Protein AF-A0A4P9W605-F1 (afdb_monomer_lite)

Foldseek 3Di:
DADPPVRDDDPDPVVVVVVCCVPVVLQDDPVDGGHPGSVVVVVCCCACFPADPVVRDTDRGNVVNVVVCVQQWQADPLVRDIDRDSVCNCVCVVQFDPQADPVPRRTDRDVVVSVVCVVVPD

InterPro domains:
  IPR013087 Zinc finger C2H2-type [PS00028] (3-24)
  IPR013087 Zinc finger C2H2-type [PS00028] (52-73)
  IPR013087 Zinc finger C2H2-type [PS00028] (101-122)
  IPR013087 Zinc finger C2H2-type [PS50157] (1-24)
  IPR013087 Zinc finger C2H2-type [SM00355] (1-24)
  IPR013087 Zinc finger C2H2-type [SM00355] (27-49)
  IPR013087 Zinc finger C2H2-type [SM00355] (50-73)
  IPR013087 Zinc finger C2H2-type [SM00355] (99-122)

Radius of gyration: 22.81 Å; chains: 1; bounding box: 44×22×69 Å

Organism: NCBI:txid388810

Structure (mmCIF, N/CA/C/O backbone):
data_AF-A0A4P9W605-F1
#
_entry.id   AF-A0A4P9W605-F1
#
loop_
_atom_site.group_PDB
_atom_site.id
_atom_site.type_symbol
_atom_site.label_atom_id
_atom_site.label_alt_id
_atom_site.label_comp_id
_atom_site.label_asym_id
_atom_site.label_entity_id
_atom_site.label_seq_id
_atom_site.pdbx_PDB_ins_code
_atom_site.Cartn_x
_atom_site.Cartn_y
_atom_site.Cartn_z
_atom_site.occupancy
_atom_site.B_iso_or_equiv
_atom_site.auth_seq_id
_atom_site.auth_comp_id
_atom_site.auth_asym_id
_atom_site.auth_atom_id
_atom_site.pdbx_PDB_model_num
ATOM 1 N N . TYR A 1 1 ? 13.681 -4.841 -29.768 1.00 87.00 1 TYR A N 1
ATOM 2 C CA . TYR A 1 1 ? 13.587 -4.125 -28.477 1.00 87.00 1 TYR A CA 1
ATOM 3 C C . TYR A 1 1 ? 14.774 -4.507 -27.621 1.00 87.00 1 TYR A C 1
ATOM 5 O O . TYR A 1 1 ? 15.234 -5.634 -27.746 1.00 87.00 1 TYR A O 1
ATOM 13 N N . TYR A 1 2 ? 15.334 -3.585 -26.842 1.00 86.75 2 TYR A N 1
ATOM 14 C CA . TYR A 1 2 ? 16.630 -3.784 -26.189 1.00 86.75 2 TYR A CA 1
ATOM 15 C C . TYR A 1 2 ? 16.558 -3.384 -24.718 1.00 86.75 2 TYR A C 1
ATOM 17 O O . TYR A 1 2 ? 16.049 -2.312 -24.407 1.00 86.75 2 TYR A O 1
ATOM 25 N N . CYS A 1 3 ? 17.056 -4.248 -23.837 1.00 86.69 3 CYS A N 1
ATOM 26 C CA . CYS A 1 3 ? 17.268 -3.935 -22.433 1.00 86.69 3 CYS A CA 1
ATOM 27 C C . CYS A 1 3 ? 18.710 -3.452 -22.262 1.00 86.69 3 CYS A C 1
ATOM 29 O O . CYS A 1 3 ? 19.656 -4.220 -22.453 1.00 86.69 3 CYS A O 1
ATOM 31 N N . HIS A 1 4 ? 18.873 -2.175 -21.916 1.00 82.69 4 HIS A N 1
ATOM 32 C CA . HIS A 1 4 ? 20.184 -1.548 -21.727 1.00 82.69 4 HIS A CA 1
ATOM 33 C C . HIS A 1 4 ? 20.904 -2.011 -20.454 1.00 82.69 4 HIS A C 1
ATOM 35 O O . HIS A 1 4 ? 22.103 -1.795 -20.321 1.00 82.69 4 HIS A O 1
ATOM 41 N N . GLU A 1 5 ? 20.191 -2.684 -19.553 1.00 79.19 5 GLU A N 1
ATOM 42 C CA . GLU A 1 5 ? 20.704 -3.111 -18.252 1.00 79.19 5 GLU A CA 1
ATOM 43 C C . GLU A 1 5 ? 21.477 -4.423 -18.322 1.00 79.19 5 GLU A C 1
ATOM 45 O O . GLU A 1 5 ? 22.566 -4.561 -17.771 1.00 79.19 5 GLU A O 1
ATOM 50 N N . CYS A 1 6 ? 20.936 -5.394 -19.054 1.00 88.06 6 CYS A N 1
ATOM 51 C CA . CYS A 1 6 ? 21.566 -6.696 -19.252 1.00 88.06 6 CYS A CA 1
ATOM 52 C C . CYS A 1 6 ? 22.029 -6.921 -20.700 1.00 88.06 6 CYS A C 1
ATOM 54 O O . CYS A 1 6 ? 22.405 -8.036 -21.065 1.00 88.06 6 CYS A O 1
ATOM 56 N N . ASN A 1 7 ? 22.006 -5.862 -21.520 1.00 89.88 7 ASN A N 1
ATOM 57 C CA . ASN A 1 7 ? 22.383 -5.862 -22.934 1.00 89.88 7 ASN A CA 1
ATOM 58 C C . ASN A 1 7 ? 21.684 -6.955 -23.757 1.00 89.88 7 ASN A C 1
ATOM 60 O O .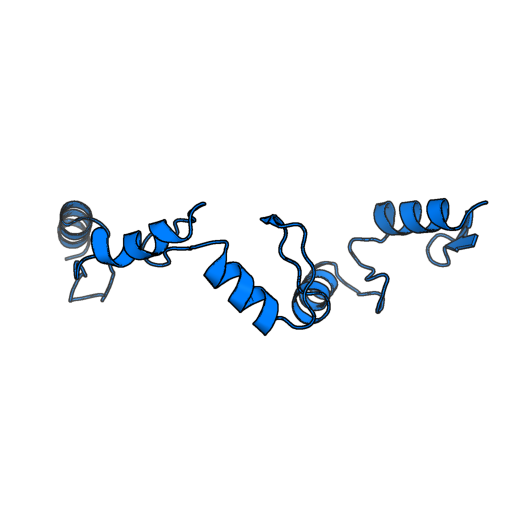 ASN A 1 7 ? 22.275 -7.591 -24.634 1.00 89.88 7 ASN A O 1
ATOM 64 N N . ARG A 1 8 ? 20.404 -7.193 -23.455 1.00 91.56 8 ARG A N 1
ATOM 65 C CA . ARG A 1 8 ? 19.622 -8.287 -24.034 1.00 91.56 8 ARG A CA 1
ATOM 66 C C . ARG A 1 8 ? 18.626 -7.755 -25.052 1.00 91.56 8 ARG A C 1
ATOM 68 O O . ARG A 1 8 ? 17.957 -6.749 -24.823 1.00 91.56 8 ARG A O 1
ATOM 75 N N . SER A 1 9 ? 18.524 -8.434 -26.190 1.00 93.94 9 SER A N 1
ATOM 76 C CA . SER A 1 9 ? 17.601 -8.074 -27.262 1.00 93.94 9 SER A CA 1
ATOM 77 C C . SER A 1 9 ? 16.387 -9.001 -27.294 1.00 93.94 9 SER A C 1
ATOM 79 O O . SER A 1 9 ? 16.476 -10.206 -27.065 1.00 93.94 9 SER A O 1
ATOM 81 N N . PHE A 1 10 ? 15.239 -8.408 -27.600 1.00 94.44 10 PHE A N 1
ATOM 82 C CA . PHE A 1 10 ? 13.935 -9.051 -27.672 1.00 94.44 10 PHE A CA 1
ATOM 83 C C . PHE A 1 10 ? 13.301 -8.769 -29.026 1.00 94.44 10 PHE A C 1
ATOM 85 O O . PHE A 1 10 ? 13.444 -7.672 -29.588 1.00 94.44 10 PHE A O 1
ATOM 92 N N . ARG A 1 11 ? 12.581 -9.766 -29.540 1.00 94.62 11 ARG A N 1
ATOM 93 C CA . ARG A 1 11 ? 11.900 -9.695 -30.835 1.00 94.62 11 ARG A CA 1
ATOM 94 C C . ARG A 1 11 ? 10.685 -8.766 -30.794 1.00 94.62 11 ARG A C 1
ATOM 96 O O . ARG A 1 11 ? 10.466 -8.043 -31.761 1.00 94.62 11 ARG A O 1
ATOM 103 N N . TYR A 1 12 ? 9.966 -8.740 -29.674 1.00 94.25 12 TYR A N 1
ATOM 104 C CA . TYR A 1 12 ? 8.724 -7.985 -29.485 1.00 94.25 12 TYR A CA 1
ATOM 105 C C . TYR A 1 12 ? 8.820 -7.031 -28.278 1.00 94.25 12 TYR A C 1
ATOM 107 O O . TYR A 1 12 ? 9.654 -7.268 -27.394 1.00 94.25 12 TYR A O 1
ATOM 115 N N . PRO A 1 13 ? 8.046 -5.927 -28.247 1.00 90.00 13 PRO A N 1
ATOM 116 C CA . PRO A 1 13 ? 8.085 -4.979 -27.135 1.00 90.00 13 PRO A CA 1
ATOM 117 C C . PRO A 1 13 ? 7.577 -5.605 -25.839 1.00 90.00 13 PRO A C 1
ATOM 119 O O . PRO A 1 13 ? 8.194 -5.399 -24.796 1.00 90.00 13 PRO A O 1
ATOM 122 N N . GLU A 1 14 ? 6.525 -6.421 -25.916 1.00 91.62 14 GLU A N 1
ATOM 123 C CA . GLU A 1 14 ? 5.885 -7.041 -24.754 1.00 91.62 14 GLU A CA 1
ATOM 124 C C . GLU A 1 14 ? 6.828 -8.036 -24.066 1.00 91.62 14 GLU A C 1
ATOM 126 O O . GLU A 1 14 ? 6.820 -8.172 -22.845 1.00 91.62 14 GLU A O 1
ATOM 131 N N . ASP A 1 15 ? 7.681 -8.720 -24.834 1.00 93.00 15 ASP A N 1
ATOM 132 C CA . ASP A 1 15 ? 8.695 -9.628 -24.285 1.00 93.00 15 ASP A CA 1
ATOM 133 C C . ASP A 1 15 ? 9.770 -8.868 -23.502 1.00 93.00 15 ASP A C 1
ATOM 135 O O . ASP A 1 15 ? 10.239 -9.343 -22.466 1.00 93.00 15 ASP A O 1
ATOM 139 N N . ARG A 1 16 ? 10.147 -7.676 -23.980 1.00 90.00 16 ARG A N 1
ATOM 140 C CA . ARG A 1 16 ? 11.078 -6.791 -23.272 1.00 90.00 16 ARG A CA 1
ATOM 141 C C . ARG A 1 16 ? 10.437 -6.257 -21.994 1.00 90.00 16 ARG A C 1
ATOM 143 O O . ARG A 1 16 ? 11.085 -6.279 -20.958 1.00 90.00 16 ARG A O 1
ATOM 150 N N . GLU A 1 17 ? 9.178 -5.828 -22.041 1.00 85.62 17 GLU A N 1
ATOM 151 C CA . GLU A 1 17 ? 8.453 -5.349 -20.854 1.00 85.62 17 GLU A CA 1
ATOM 152 C C . GLU A 1 17 ? 8.299 -6.438 -19.790 1.00 85.62 17 GLU A C 1
ATOM 154 O O . GLU A 1 17 ? 8.599 -6.202 -18.621 1.00 85.62 17 GLU A O 1
ATOM 159 N N . LYS A 1 18 ? 7.923 -7.661 -20.187 1.00 88.81 18 LYS A N 1
ATOM 160 C CA . LYS A 1 18 ? 7.874 -8.814 -19.274 1.00 88.81 18 LYS A CA 1
ATOM 161 C C . LYS A 1 18 ? 9.235 -9.113 -18.655 1.00 88.81 18 LYS A C 1
ATOM 163 O O . LYS A 1 18 ? 9.307 -9.451 -17.477 1.00 88.81 18 LYS A O 1
ATOM 168 N N . HIS A 1 19 ? 10.303 -9.010 -19.442 1.00 90.75 19 HIS A N 1
ATOM 169 C CA . HIS A 1 19 ? 11.659 -9.184 -18.942 1.00 90.75 19 HIS A CA 1
ATOM 170 C C . HIS A 1 19 ? 12.030 -8.115 -17.912 1.00 90.75 19 HIS A C 1
ATOM 172 O O . HIS A 1 19 ? 12.476 -8.472 -16.824 1.00 90.75 19 HIS A O 1
ATOM 178 N N . ASP A 1 20 ? 11.816 -6.837 -18.227 1.00 84.50 20 ASP A N 1
ATOM 179 C CA . ASP A 1 20 ? 12.113 -5.736 -17.310 1.00 84.50 20 ASP A CA 1
ATOM 180 C C . ASP A 1 20 ? 11.307 -5.894 -16.011 1.00 84.50 20 ASP A C 1
ATOM 182 O O . ASP A 1 20 ? 11.864 -5.755 -14.929 1.00 84.50 20 ASP A O 1
ATOM 186 N N . ALA A 1 21 ? 10.032 -6.289 -16.087 1.00 85.06 21 ALA A N 1
ATOM 187 C CA . ALA A 1 21 ? 9.192 -6.472 -14.904 1.00 85.06 21 ALA A CA 1
ATOM 188 C C . ALA A 1 21 ? 9.684 -7.633 -14.026 1.00 85.06 21 ALA A C 1
ATOM 190 O O . ALA A 1 21 ? 9.674 -7.533 -12.803 1.00 85.06 21 ALA A O 1
ATOM 191 N N . ALA A 1 22 ? 10.142 -8.724 -14.645 1.00 86.12 22 ALA A N 1
ATOM 192 C CA . ALA A 1 22 ? 10.604 -9.913 -13.935 1.00 86.12 22 ALA A CA 1
ATOM 193 C C . ALA A 1 22 ? 12.034 -9.796 -13.380 1.00 86.12 22 ALA A C 1
ATOM 195 O O . ALA A 1 22 ? 12.368 -10.497 -12.428 1.00 86.12 22 ALA A O 1
ATOM 196 N N . VAL A 1 23 ? 12.892 -8.976 -13.996 1.00 86.12 23 VAL A N 1
ATOM 197 C CA . VAL A 1 23 ? 14.335 -8.921 -13.684 1.00 86.12 23 VAL A CA 1
ATOM 198 C C . VAL A 1 23 ? 14.755 -7.594 -13.049 1.00 86.12 23 VAL A C 1
ATOM 200 O O . VAL A 1 23 ? 15.717 -7.569 -12.287 1.00 86.12 23 VAL A O 1
ATOM 203 N N . HIS A 1 24 ? 14.057 -6.503 -13.359 1.00 85.12 24 HIS A N 1
ATOM 204 C CA . HIS A 1 24 ? 14.396 -5.141 -12.933 1.00 85.12 24 HIS A CA 1
ATOM 205 C C . HIS A 1 24 ? 13.240 -4.425 -12.213 1.00 85.12 24 HIS A C 1
ATOM 207 O O . HIS A 1 24 ? 13.396 -3.275 -11.807 1.00 85.12 24 HIS A O 1
ATOM 213 N N . GLY A 1 25 ? 12.076 -5.069 -12.068 1.00 82.94 25 GLY A N 1
ATOM 214 C CA . GLY A 1 25 ? 10.847 -4.440 -11.571 1.00 82.94 25 GLY A CA 1
ATOM 215 C C . GLY A 1 25 ? 10.880 -4.016 -10.099 1.00 82.94 25 GLY A C 1
ATOM 216 O O . GLY A 1 25 ? 10.059 -3.202 -9.683 1.00 82.94 25 GLY A O 1
ATOM 217 N N . ASP A 1 26 ? 11.833 -4.526 -9.322 1.00 84.88 26 ASP A N 1
ATOM 218 C CA . ASP A 1 26 ? 12.084 -4.142 -7.932 1.00 84.88 26 ASP A CA 1
ATOM 219 C C . ASP A 1 26 ? 12.761 -2.769 -7.813 1.00 84.88 26 ASP A C 1
ATOM 221 O O . ASP A 1 26 ? 12.537 -2.054 -6.845 1.00 84.88 26 ASP A O 1
ATOM 225 N N . VAL A 1 27 ? 13.546 -2.360 -8.813 1.00 85.00 27 VAL A N 1
ATOM 226 C CA . VAL A 1 27 ? 14.285 -1.085 -8.810 1.00 85.00 27 VAL A CA 1
ATOM 227 C C . VAL A 1 27 ? 13.906 -0.153 -9.959 1.00 85.00 27 VAL A C 1
ATOM 229 O O . VAL A 1 27 ? 14.492 0.919 -10.099 1.00 85.00 27 VAL A O 1
ATOM 232 N N . HIS A 1 28 ? 12.943 -0.525 -10.797 1.00 84.31 28 HIS A N 1
ATOM 233 C CA . HIS A 1 28 ? 12.526 0.260 -11.954 1.00 84.31 28 HIS A CA 1
ATOM 234 C C . HIS A 1 28 ? 11.033 0.588 -11.894 1.00 84.31 28 HIS A C 1
ATOM 236 O O . HIS A 1 28 ? 10.194 -0.309 -11.834 1.00 84.31 28 HIS A O 1
ATOM 242 N N . CYS A 1 29 ? 10.698 1.877 -11.971 1.00 82.38 29 CYS A N 1
ATOM 243 C CA . CYS A 1 29 ? 9.344 2.323 -12.271 1.00 82.38 29 CYS A CA 1
ATOM 244 C C . CYS A 1 29 ? 9.239 2.593 -13.777 1.00 82.38 29 CYS A C 1
ATOM 246 O O . CYS A 1 29 ? 9.957 3.439 -14.310 1.00 82.38 29 CYS A O 1
ATOM 248 N N . PHE A 1 30 ? 8.358 1.860 -14.463 1.00 71.62 30 PHE A N 1
ATOM 249 C CA . PHE A 1 30 ? 8.227 1.901 -15.925 1.00 71.62 30 PHE A CA 1
ATOM 250 C C . PHE A 1 30 ? 7.860 3.274 -16.486 1.00 71.62 30 PHE A C 1
ATOM 252 O O . PHE A 1 30 ? 8.333 3.624 -17.566 1.00 71.62 30 PHE A O 1
ATOM 259 N N . ASP A 1 31 ? 7.059 4.035 -15.745 1.00 71.31 31 ASP A N 1
ATOM 260 C CA . ASP A 1 31 ? 6.547 5.334 -16.182 1.00 71.31 31 ASP A CA 1
ATOM 261 C C . ASP A 1 31 ? 7.451 6.503 -15.768 1.00 71.31 31 ASP A C 1
ATOM 263 O O . ASP A 1 31 ? 7.285 7.618 -16.267 1.00 71.31 31 ASP A O 1
ATOM 267 N N . CYS A 1 32 ? 8.410 6.263 -14.868 1.00 81.62 32 CYS A N 1
ATOM 268 C CA . CYS A 1 32 ? 9.191 7.320 -14.239 1.00 81.62 32 CYS A CA 1
ATOM 269 C C . CYS A 1 32 ? 10.694 7.136 -14.435 1.00 81.62 32 CYS A C 1
ATOM 271 O O . CYS A 1 32 ? 11.272 7.773 -15.310 1.00 81.62 32 CYS A O 1
ATOM 273 N N . ASN A 1 33 ? 11.346 6.352 -13.570 1.00 77.38 33 ASN A N 1
ATOM 274 C CA . ASN A 1 33 ? 12.802 6.253 -13.493 1.00 77.38 33 ASN A CA 1
ATOM 275 C C . ASN A 1 33 ? 13.258 4.979 -12.763 1.00 77.38 33 ASN A C 1
ATOM 277 O O . ASN A 1 33 ? 12.477 4.253 -12.146 1.00 77.38 33 ASN A O 1
ATOM 281 N N . ARG A 1 34 ? 14.576 4.757 -12.795 1.00 83.00 34 ARG A N 1
ATOM 282 C CA . ARG A 1 34 ? 15.284 3.755 -11.997 1.00 83.00 34 ARG A CA 1
ATOM 283 C C . ARG A 1 34 ? 15.662 4.288 -10.610 1.00 83.00 34 ARG A C 1
ATOM 285 O O . ARG A 1 34 ? 16.103 5.427 -10.471 1.00 83.00 34 ARG A O 1
ATOM 292 N N . PHE A 1 35 ? 15.617 3.403 -9.622 1.00 87.19 35 PHE A N 1
ATOM 293 C CA . PHE A 1 35 ? 16.023 3.624 -8.240 1.00 87.19 35 PHE A CA 1
ATOM 294 C C . PHE A 1 35 ? 17.282 2.828 -7.886 1.00 87.19 35 PHE A C 1
ATOM 296 O O . PHE A 1 35 ? 17.660 1.858 -8.549 1.00 87.19 35 PHE A O 1
ATOM 303 N N . ARG A 1 36 ? 17.978 3.278 -6.838 1.00 85.94 36 ARG A N 1
ATOM 304 C CA . ARG A 1 36 ? 19.177 2.605 -6.324 1.00 85.94 36 ARG A CA 1
ATOM 305 C C . ARG A 1 36 ? 18.827 1.412 -5.438 1.00 85.94 36 ARG A C 1
ATOM 307 O O . ARG A 1 36 ? 19.571 0.434 -5.446 1.00 85.94 36 ARG A O 1
ATOM 314 N N . TYR A 1 37 ? 17.725 1.513 -4.702 1.00 88.25 37 TYR A N 1
ATOM 315 C CA . TYR A 1 37 ? 17.254 0.501 -3.767 1.00 88.25 37 TYR A CA 1
ATOM 316 C C . TYR A 1 37 ? 15.755 0.240 -3.981 1.00 88.25 37 TYR A C 1
ATOM 318 O O . TYR A 1 37 ? 15.040 1.183 -4.343 1.00 88.25 37 TYR A O 1
ATOM 326 N N . PRO A 1 38 ? 15.268 -0.995 -3.764 1.00 86.75 38 PRO A N 1
ATOM 327 C CA . PRO A 1 38 ? 13.850 -1.315 -3.917 1.00 86.75 38 PRO A CA 1
ATOM 328 C C . PRO A 1 38 ? 12.934 -0.470 -3.030 1.00 86.75 38 PRO A C 1
ATOM 330 O O . PRO A 1 38 ? 11.890 -0.006 -3.474 1.00 86.75 38 PRO A O 1
ATOM 333 N N . GLU A 1 39 ? 13.365 -0.158 -1.808 1.00 89.62 39 GLU A N 1
ATOM 334 C CA . GLU A 1 39 ? 12.567 0.624 -0.863 1.00 89.62 39 GLU A CA 1
ATOM 335 C C . GLU A 1 39 ? 12.327 2.059 -1.354 1.00 89.62 39 GLU A C 1
ATOM 337 O O . GLU A 1 39 ? 11.317 2.677 -1.014 1.00 89.62 39 GLU A O 1
ATOM 342 N N . ASP A 1 40 ? 13.249 2.610 -2.149 1.00 89.94 40 ASP A N 1
ATOM 343 C CA . ASP A 1 40 ? 13.085 3.933 -2.755 1.00 89.94 40 ASP A CA 1
ATOM 344 C C . ASP A 1 40 ? 12.065 3.896 -3.897 1.00 89.94 40 ASP A C 1
ATOM 346 O O . ASP A 1 40 ? 11.280 4.834 -4.048 1.00 89.94 40 ASP A O 1
ATOM 350 N N . LYS A 1 41 ? 12.049 2.803 -4.670 1.00 89.62 41 LYS A N 1
ATOM 351 C CA . LYS A 1 41 ? 11.054 2.567 -5.718 1.00 89.62 41 LYS A CA 1
ATOM 352 C C . LYS A 1 41 ? 9.669 2.388 -5.109 1.00 89.62 41 LYS A C 1
ATOM 354 O O . LYS A 1 41 ? 8.729 3.026 -5.567 1.00 89.62 41 LYS A O 1
ATOM 359 N N . ASP A 1 42 ? 9.545 1.602 -4.045 1.00 87.25 42 ASP A N 1
ATOM 360 C CA . ASP A 1 42 ? 8.265 1.386 -3.362 1.00 87.25 42 ASP A CA 1
ATOM 361 C C . ASP A 1 42 ? 7.701 2.689 -2.783 1.00 87.25 42 ASP A C 1
ATOM 363 O O . ASP A 1 42 ? 6.517 2.992 -2.940 1.00 87.25 42 ASP A O 1
ATOM 367 N N . LYS A 1 43 ? 8.557 3.515 -2.164 1.00 87.56 43 LYS A N 1
ATOM 368 C CA . LYS A 1 43 ? 8.164 4.857 -1.702 1.00 87.56 43 LYS A CA 1
ATOM 369 C C . LYS A 1 43 ? 7.736 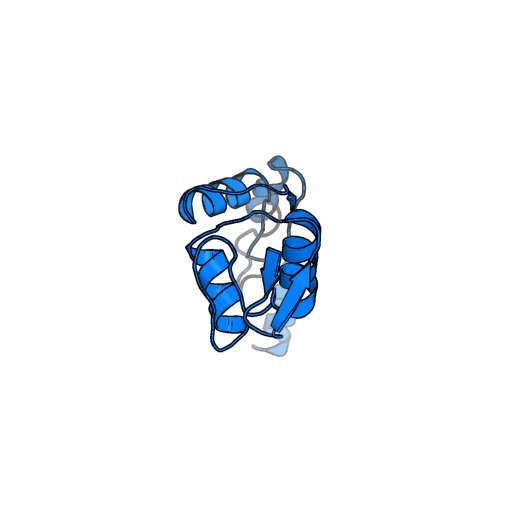5.757 -2.855 1.00 87.56 43 LYS A C 1
ATOM 371 O O . LYS A 1 43 ? 6.775 6.510 -2.709 1.00 87.56 43 LYS A O 1
ATOM 376 N N . HIS A 1 44 ? 8.453 5.708 -3.976 1.00 88.88 44 HIS A N 1
ATOM 377 C CA . HIS A 1 44 ? 8.093 6.465 -5.166 1.00 88.88 44 HIS A CA 1
ATOM 378 C C . HIS A 1 44 ? 6.736 6.027 -5.717 1.00 88.88 44 HIS A C 1
ATOM 380 O O . HIS A 1 44 ? 5.884 6.883 -5.929 1.00 88.88 44 HIS A 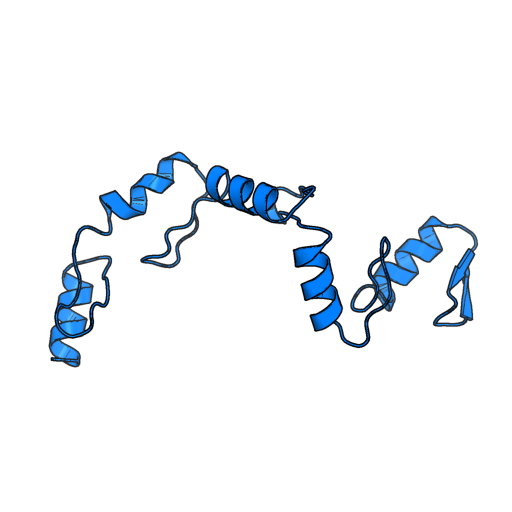O 1
ATOM 386 N N . ASP A 1 45 ? 6.506 4.729 -5.898 1.00 84.62 45 ASP A N 1
ATOM 387 C CA . ASP A 1 45 ? 5.245 4.210 -6.422 1.00 84.62 45 ASP A CA 1
ATOM 388 C C . ASP A 1 45 ? 4.078 4.566 -5.500 1.00 84.62 45 ASP A C 1
ATOM 390 O O . ASP A 1 45 ? 3.056 5.052 -5.974 1.00 84.62 45 ASP A O 1
ATOM 394 N N . ALA A 1 46 ? 4.242 4.437 -4.181 1.00 83.19 46 ALA A N 1
ATOM 395 C CA . ALA A 1 46 ? 3.212 4.847 -3.228 1.00 83.19 46 ALA A CA 1
ATOM 396 C C . ALA A 1 46 ? 2.854 6.344 -3.339 1.00 83.19 46 ALA A C 1
ATOM 398 O O . ALA A 1 46 ? 1.703 6.722 -3.120 1.00 83.19 46 ALA A O 1
ATOM 399 N N . ALA A 1 47 ? 3.823 7.195 -3.687 1.00 84.12 47 ALA A N 1
ATOM 400 C CA . ALA A 1 47 ? 3.631 8.638 -3.801 1.00 84.12 47 ALA A CA 1
ATOM 401 C C . ALA A 1 47 ? 3.148 9.095 -5.191 1.00 84.12 47 ALA A C 1
ATOM 403 O O . ALA A 1 47 ? 2.371 10.045 -5.288 1.00 84.12 47 ALA A O 1
ATOM 404 N N . VAL A 1 48 ? 3.627 8.457 -6.261 1.00 84.75 48 VAL A N 1
ATOM 405 C CA . VAL A 1 48 ? 3.458 8.897 -7.659 1.00 84.75 48 VAL A CA 1
ATOM 406 C C . VAL A 1 48 ? 2.439 8.047 -8.412 1.00 84.75 48 VAL A C 1
ATOM 408 O O . VAL A 1 48 ? 1.706 8.565 -9.253 1.00 84.75 48 VAL A O 1
ATOM 411 N N . HIS A 1 49 ? 2.330 6.768 -8.061 1.00 85.25 49 HIS A N 1
ATOM 412 C CA . HIS A 1 49 ? 1.394 5.809 -8.642 1.00 85.25 49 HIS A CA 1
ATOM 413 C C . HIS A 1 49 ? 0.505 5.177 -7.557 1.00 85.25 49 HIS A C 1
ATOM 415 O O . HIS A 1 49 ? 0.530 3.957 -7.365 1.00 85.25 49 HIS A O 1
ATOM 421 N N . PRO A 1 50 ? -0.296 5.982 -6.829 1.00 87.62 50 PRO A N 1
ATOM 422 C CA . PRO A 1 50 ? -1.106 5.465 -5.739 1.00 87.62 50 PRO A CA 1
ATOM 423 C C . PRO A 1 50 ? -2.096 4.423 -6.261 1.00 87.62 50 PRO A C 1
ATOM 425 O O . PRO A 1 50 ? -2.863 4.669 -7.196 1.00 87.62 50 PRO A O 1
ATOM 428 N N . TYR A 1 51 ? -2.067 3.244 -5.648 1.00 86.56 51 TYR A N 1
ATOM 429 C CA . TYR A 1 51 ? -2.801 2.065 -6.090 1.00 86.56 51 TYR A CA 1
ATOM 430 C C . TYR A 1 51 ? -3.466 1.374 -4.902 1.00 86.56 51 TYR A C 1
ATOM 432 O O . TYR A 1 51 ? -2.858 1.200 -3.845 1.00 86.56 51 TYR A O 1
ATOM 440 N N . CYS A 1 52 ? -4.719 0.969 -5.081 1.00 84.69 52 CYS A N 1
ATOM 441 C CA . CYS A 1 52 ? -5.417 0.083 -4.163 1.00 84.69 52 CYS A CA 1
ATOM 442 C C . CYS A 1 52 ? -5.306 -1.352 -4.687 1.00 84.69 52 CYS A C 1
ATOM 444 O O . CYS A 1 52 ? -5.896 -1.693 -5.719 1.00 84.69 52 CYS A O 1
ATOM 446 N N . CYS A 1 53 ? -4.550 -2.187 -3.970 1.00 81.19 53 CYS A N 1
ATOM 447 C CA . CYS A 1 53 ? -4.336 -3.591 -4.322 1.00 81.19 53 CYS A CA 1
ATOM 448 C C . CYS A 1 53 ? -5.624 -4.414 -4.250 1.00 81.19 53 CYS A C 1
ATOM 450 O O . CYS A 1 53 ? -5.875 -5.232 -5.132 1.00 81.19 53 CYS A O 1
ATOM 452 N N . ASP A 1 54 ? -6.463 -4.157 -3.248 1.00 79.69 54 ASP A N 1
ATOM 453 C CA . ASP A 1 54 ? -7.693 -4.918 -3.019 1.00 79.69 54 ASP A CA 1
ATOM 454 C C . ASP A 1 54 ? -8.721 -4.704 -4.141 1.00 79.69 54 ASP A C 1
ATOM 456 O O . ASP A 1 54 ? -9.431 -5.632 -4.531 1.00 79.69 54 ASP A O 1
ATOM 460 N N . CYS A 1 55 ? -8.760 -3.495 -4.711 1.00 83.88 55 CYS A N 1
ATOM 461 C CA . CYS A 1 55 ? -9.659 -3.133 -5.809 1.00 83.88 55 CYS A CA 1
ATOM 462 C C . CYS A 1 55 ? -9.007 -3.168 -7.200 1.00 83.88 55 CYS A C 1
ATOM 464 O O . CYS A 1 55 ? -9.676 -2.872 -8.192 1.00 83.88 55 CYS A O 1
ATOM 466 N N . ASN A 1 56 ? -7.714 -3.492 -7.285 1.00 85.62 56 ASN A N 1
ATOM 467 C CA . ASN A 1 56 ? -6.882 -3.344 -8.479 1.00 85.62 56 ASN A CA 1
ATOM 468 C C . ASN A 1 56 ? -7.072 -1.999 -9.211 1.00 85.62 56 ASN A C 1
ATOM 470 O O . ASN A 1 56 ? -7.296 -1.947 -10.425 1.00 85.62 56 ASN A O 1
ATOM 474 N N . ARG A 1 57 ? -7.036 -0.893 -8.458 1.00 85.88 57 ARG A N 1
ATOM 475 C CA . ARG A 1 57 ? -7.387 0.441 -8.962 1.00 85.88 57 ARG A CA 1
ATOM 476 C C . ARG A 1 57 ? -6.271 1.452 -8.723 1.00 85.88 57 ARG A C 1
ATOM 478 O O . ARG A 1 57 ? -5.842 1.635 -7.592 1.00 85.88 57 ARG A O 1
ATOM 485 N N . GLY A 1 58 ? -5.859 2.146 -9.785 1.00 88.19 58 GLY A N 1
ATOM 486 C CA . GLY A 1 58 ? -4.943 3.289 -9.712 1.00 88.19 58 GLY A CA 1
ATOM 487 C C . GLY A 1 58 ? -5.667 4.619 -9.480 1.00 88.19 58 GLY A C 1
ATOM 488 O O . GLY A 1 58 ? -6.812 4.801 -9.909 1.00 88.19 58 GLY A O 1
ATOM 489 N N . PHE A 1 59 ? -4.979 5.553 -8.831 1.00 90.69 59 PHE A N 1
ATOM 490 C CA . PHE A 1 59 ? -5.470 6.885 -8.479 1.00 90.69 59 PHE A CA 1
ATOM 491 C C . PHE A 1 59 ? -4.537 7.970 -9.010 1.00 90.69 59 PHE A C 1
ATOM 493 O O . PHE A 1 59 ? -3.371 7.727 -9.307 1.00 90.69 59 PHE A O 1
ATOM 500 N N . ARG A 1 60 ? -5.070 9.187 -9.157 1.00 86.75 60 ARG A N 1
ATOM 501 C CA . ARG A 1 60 ? -4.305 10.329 -9.683 1.00 86.75 60 ARG A CA 1
ATOM 502 C C . ARG A 1 60 ? -3.375 10.943 -8.646 1.00 86.75 60 ARG A C 1
ATOM 504 O O . ARG A 1 60 ? -2.401 11.588 -9.013 1.00 86.75 60 ARG A O 1
ATOM 511 N N . ASN A 1 61 ? -3.723 10.809 -7.374 1.00 88.25 61 ASN A N 1
ATOM 512 C CA . ASN A 1 61 ? -2.967 11.324 -6.247 1.00 88.25 61 ASN A CA 1
ATOM 513 C C . ASN A 1 61 ? -3.256 10.459 -5.000 1.00 88.25 61 ASN A C 1
ATOM 515 O O . ASN A 1 61 ? -4.238 9.706 -4.999 1.00 88.25 61 ASN A O 1
ATOM 519 N N . PRO A 1 62 ? -2.398 10.528 -3.965 1.00 88.44 62 PRO A N 1
ATOM 520 C CA . PRO A 1 62 ? -2.563 9.729 -2.751 1.00 88.44 62 PRO A CA 1
ATOM 521 C C . PRO A 1 62 ? -3.855 10.038 -1.993 1.00 88.44 62 PRO 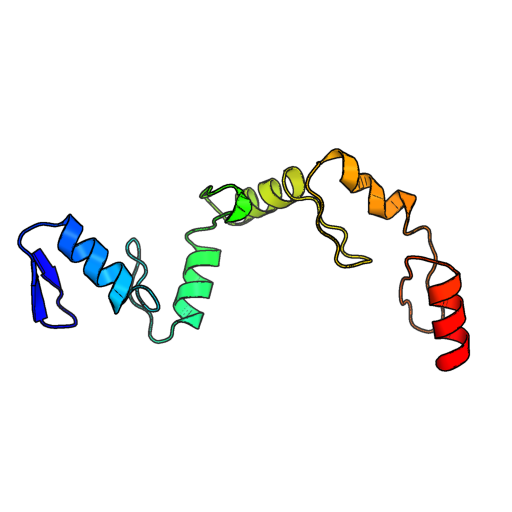A C 1
ATOM 523 O O . PRO A 1 62 ? -4.488 9.124 -1.481 1.00 88.44 62 PRO A O 1
ATOM 526 N N . GLU A 1 63 ? -4.296 11.298 -1.991 1.00 91.25 63 GLU A N 1
ATOM 527 C CA . GLU A 1 63 ? -5.518 11.721 -1.298 1.00 91.25 63 GLU A CA 1
ATOM 528 C C . GLU A 1 63 ? -6.767 11.009 -1.845 1.00 91.25 63 GLU A C 1
ATOM 530 O O . GLU A 1 63 ? -7.585 10.504 -1.080 1.00 91.25 63 GLU A O 1
ATOM 535 N N . ASP A 1 64 ? -6.891 10.892 -3.171 1.00 91.38 64 ASP A N 1
ATOM 536 C CA . ASP A 1 64 ? -7.994 10.176 -3.821 1.00 91.38 64 ASP A CA 1
ATOM 537 C C . ASP A 1 64 ? -7.993 8.679 -3.456 1.00 91.38 64 ASP A C 1
ATOM 539 O O . ASP A 1 64 ? -9.054 8.062 -3.320 1.00 91.38 64 ASP A O 1
ATOM 543 N N . LYS A 1 65 ? -6.802 8.085 -3.303 1.00 92.19 65 LYS A N 1
ATOM 544 C CA . LYS A 1 65 ? -6.629 6.688 -2.883 1.00 92.19 65 LYS A CA 1
ATOM 545 C C . LYS A 1 65 ? -7.007 6.511 -1.416 1.00 92.19 65 LYS A C 1
ATOM 547 O O . LYS A 1 65 ? -7.736 5.579 -1.097 1.00 92.19 65 LYS A O 1
ATOM 552 N N . ASP A 1 66 ? -6.584 7.418 -0.543 1.00 88.44 66 ASP A N 1
ATOM 553 C CA . ASP A 1 66 ? -6.917 7.379 0.884 1.00 88.44 66 ASP A CA 1
ATOM 554 C C . ASP A 1 66 ? -8.421 7.579 1.115 1.00 88.44 66 ASP A C 1
ATOM 556 O O . ASP A 1 66 ? -9.032 6.866 1.911 1.00 88.44 66 ASP A O 1
ATOM 560 N N . GLN A 1 67 ? -9.059 8.483 0.364 1.00 88.88 67 GLN A N 1
ATOM 561 C CA . GLN A 1 67 ? -10.517 8.634 0.379 1.00 88.88 67 GLN A CA 1
ATOM 562 C C . GLN A 1 67 ? -11.228 7.365 -0.104 1.00 88.88 67 GLN A C 1
ATOM 564 O O . GLN A 1 67 ? -12.248 6.972 0.470 1.00 88.88 67 GLN A O 1
ATOM 569 N N . HIS A 1 68 ? -10.702 6.711 -1.143 1.00 89.19 68 HIS A N 1
ATOM 570 C CA . HIS A 1 68 ? -11.229 5.436 -1.618 1.00 89.19 68 HIS A CA 1
ATOM 571 C C . HIS A 1 68 ? -11.100 4.334 -0.567 1.00 89.19 68 HIS A C 1
ATOM 573 O O . HIS A 1 68 ? -12.098 3.678 -0.279 1.00 89.19 68 HIS A O 1
ATOM 579 N N . ASP A 1 69 ? -9.922 4.154 0.027 1.00 84.94 69 ASP A N 1
ATOM 580 C CA . ASP A 1 69 ? -9.695 3.139 1.054 1.00 84.94 69 ASP A CA 1
ATOM 581 C C . ASP A 1 69 ? -10.592 3.398 2.262 1.00 84.94 69 ASP A C 1
ATOM 583 O O . ASP A 1 69 ? -11.316 2.506 2.697 1.00 84.94 69 ASP A O 1
ATOM 587 N N . ALA A 1 70 ? -10.674 4.645 2.729 1.00 82.75 70 ALA A N 1
ATOM 588 C CA . ALA A 1 70 ? -11.586 5.007 3.801 1.00 82.75 70 ALA A CA 1
ATOM 589 C C . ALA A 1 70 ? -13.043 4.684 3.445 1.00 82.75 70 ALA A C 1
ATOM 591 O O . ALA A 1 70 ? -13.810 4.321 4.332 1.00 82.75 70 ALA A O 1
ATOM 592 N N . ALA A 1 71 ? -13.465 4.810 2.184 1.00 83.19 71 ALA A N 1
ATOM 593 C CA . ALA A 1 71 ? -14.828 4.525 1.737 1.00 83.19 71 ALA A CA 1
ATOM 594 C C . ALA A 1 71 ? -15.121 3.025 1.543 1.00 83.19 71 ALA A C 1
ATOM 596 O O . ALA A 1 71 ? -16.208 2.581 1.918 1.00 83.19 71 ALA A O 1
ATOM 597 N N . VAL A 1 72 ? -14.178 2.277 0.968 1.00 83.12 72 VAL A N 1
ATOM 598 C CA . VAL A 1 72 ? -14.370 0.918 0.426 1.00 83.12 72 VAL A CA 1
ATOM 599 C C . VAL A 1 72 ? -13.726 -0.162 1.294 1.00 83.12 72 VAL A C 1
ATOM 601 O O . VAL A 1 72 ? -14.228 -1.284 1.341 1.00 83.12 72 VAL A O 1
ATOM 604 N N . HIS A 1 73 ? -12.681 0.187 2.039 1.00 84.62 73 HIS A N 1
ATOM 605 C CA . HIS A 1 73 ? -11.934 -0.693 2.934 1.00 84.62 73 HIS A CA 1
ATOM 606 C C . HIS A 1 73 ? -11.978 -0.147 4.366 1.00 84.62 73 HIS A C 1
ATOM 608 O O . HIS A 1 73 ? -10.999 0.418 4.856 1.00 84.62 73 HIS A O 1
ATOM 614 N N . PRO A 1 74 ? -13.118 -0.281 5.070 1.00 81.44 74 PRO A N 1
ATOM 615 C CA . PRO A 1 74 ? -13.212 0.193 6.438 1.00 81.44 74 PRO A CA 1
ATOM 616 C C . PRO A 1 74 ? -12.178 -0.488 7.322 1.00 81.44 74 PRO A C 1
ATOM 618 O O . PRO A 1 74 ? -12.034 -1.710 7.297 1.00 81.44 74 PRO A O 1
ATOM 621 N N . TYR A 1 75 ? -11.517 0.303 8.153 1.00 81.69 75 TYR A N 1
ATOM 622 C CA . TYR A 1 75 ? -10.552 -0.178 9.124 1.00 81.69 75 TYR A CA 1
ATOM 623 C C . TYR A 1 75 ? -10.852 0.439 10.485 1.00 81.69 75 TYR A C 1
ATOM 625 O O . TYR A 1 75 ? -11.103 1.639 10.595 1.00 81.69 75 TYR A O 1
ATOM 633 N N . CYS A 1 76 ? -10.844 -0.388 11.523 1.00 78.81 76 CYS A N 1
ATOM 634 C CA . CYS A 1 76 ? -10.897 0.060 12.901 1.00 78.81 76 CYS A CA 1
ATOM 635 C C . CYS A 1 76 ? -9.475 0.107 13.457 1.00 78.81 76 CYS A C 1
ATOM 637 O O . CYS A 1 76 ? -8.835 -0.931 13.625 1.00 78.81 76 CYS A O 1
ATOM 639 N N . TYR A 1 77 ? -9.015 1.319 13.763 1.00 74.56 77 TYR A N 1
ATOM 640 C CA . TYR A 1 77 ? -7.692 1.569 14.334 1.00 74.56 77 TYR A CA 1
ATOM 641 C C . TYR A 1 77 ? -7.579 1.167 15.810 1.00 74.56 77 TYR A C 1
ATOM 643 O O . TYR A 1 77 ? -6.484 0.880 16.274 1.00 74.56 77 TYR A O 1
ATOM 651 N N . ASP A 1 78 ? -8.692 1.095 16.543 1.00 71.19 78 ASP A N 1
ATOM 652 C CA . ASP A 1 78 ? -8.674 0.764 17.975 1.00 71.19 78 ASP A CA 1
ATOM 653 C C . ASP A 1 78 ? -8.366 -0.720 18.242 1.00 71.19 78 ASP A C 1
ATOM 655 O O . ASP A 1 78 ? -7.875 -1.077 19.314 1.00 71.19 78 ASP A O 1
ATOM 659 N N . CYS A 1 79 ? -8.658 -1.602 17.279 1.00 74.12 79 CYS A N 1
ATOM 660 C CA . CYS A 1 79 ? -8.404 -3.042 17.386 1.00 74.12 79 CYS A CA 1
ATOM 661 C C . CYS A 1 79 ? -7.707 -3.657 16.170 1.00 74.12 79 CYS A C 1
ATOM 663 O O . CYS A 1 79 ? -7.712 -4.880 16.018 1.00 74.12 79 CYS A O 1
ATOM 665 N N . ASP A 1 80 ? -7.123 -2.813 15.319 1.00 74.94 80 ASP A N 1
ATOM 666 C CA . ASP A 1 80 ? -6.414 -3.198 14.101 1.00 74.94 80 ASP A CA 1
ATOM 667 C C . ASP A 1 80 ? -7.189 -4.189 13.215 1.00 74.94 80 ASP A C 1
ATOM 669 O O . ASP A 1 80 ? -6.686 -5.230 12.779 1.00 74.94 80 ASP A O 1
ATOM 673 N N . ARG A 1 81 ? -8.468 -3.881 12.967 1.00 76.50 81 ARG A N 1
ATOM 674 C CA . ARG A 1 81 ? -9.392 -4.775 12.258 1.00 76.50 81 ARG A CA 1
ATOM 675 C C . ARG A 1 81 ? -9.903 -4.153 10.965 1.00 76.50 81 ARG A C 1
ATOM 677 O O . ARG A 1 81 ? -10.568 -3.123 10.992 1.00 76.50 81 ARG A O 1
ATOM 684 N N . GLY A 1 82 ? -9.662 -4.829 9.842 1.00 79.94 82 GLY A N 1
ATOM 685 C CA . GLY A 1 82 ? -10.261 -4.498 8.546 1.00 79.94 82 GLY A CA 1
ATOM 686 C C . GLY A 1 82 ? -11.635 -5.142 8.346 1.00 79.94 82 GLY A C 1
ATOM 687 O O . GLY A 1 82 ? -11.882 -6.263 8.804 1.00 79.94 82 GLY A O 1
ATOM 688 N N . PHE A 1 83 ? -12.515 -4.456 7.624 1.00 81.25 83 PHE A N 1
ATOM 689 C CA . PHE A 1 83 ? -13.851 -4.930 7.271 1.00 81.25 83 PHE A CA 1
ATOM 690 C C . PHE A 1 83 ? -14.042 -4.979 5.758 1.00 81.25 83 PHE A C 1
ATOM 692 O O . PHE A 1 83 ? -13.335 -4.327 4.994 1.00 81.25 83 PHE A O 1
ATOM 699 N N . ARG A 1 84 ? -15.017 -5.783 5.322 1.00 73.31 84 ARG A N 1
ATOM 700 C CA . ARG A 1 84 ? -15.363 -5.931 3.899 1.00 73.31 84 ARG A CA 1
ATOM 701 C C . ARG A 1 84 ? -16.543 -5.066 3.481 1.00 73.31 84 ARG A C 1
ATOM 703 O O . ARG A 1 84 ? -16.691 -4.800 2.294 1.00 73.31 84 ARG A O 1
ATOM 710 N N . LEU A 1 85 ? -17.398 -4.683 4.429 1.00 77.44 85 LEU A N 1
ATOM 711 C CA . LEU A 1 85 ? -18.614 -3.929 4.161 1.00 77.44 85 LEU A CA 1
ATOM 712 C C . LEU A 1 85 ? -18.504 -2.528 4.766 1.00 77.44 85 LEU A C 1
ATOM 714 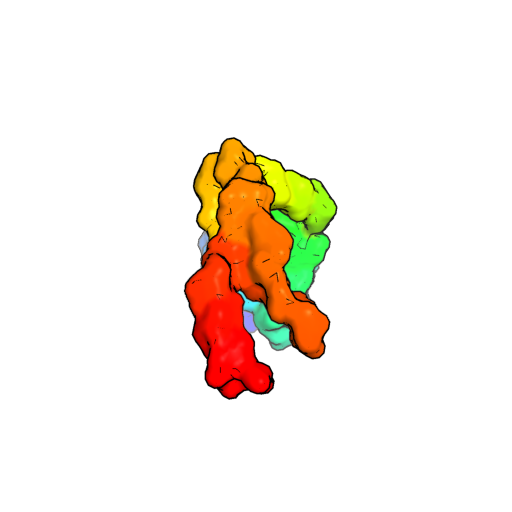O O . LEU A 1 85 ? -18.173 -2.413 5.945 1.00 77.44 85 LEU A O 1
ATOM 718 N N . PRO A 1 86 ? -18.828 -1.461 4.014 1.00 73.19 86 PRO A N 1
ATOM 719 C CA . PRO A 1 86 ? -18.841 -0.090 4.529 1.00 73.19 86 PRO A CA 1
ATOM 720 C C . PRO A 1 86 ? -19.721 0.112 5.768 1.00 73.19 86 PRO A C 1
ATOM 722 O O . PRO A 1 86 ? -19.427 0.976 6.593 1.00 73.19 86 PRO A O 1
ATOM 725 N N . GLU A 1 87 ? -20.781 -0.684 5.910 1.00 73.62 87 GLU A N 1
ATOM 726 C CA . GLU A 1 87 ? -21.685 -0.674 7.067 1.00 73.62 87 GLU A CA 1
ATOM 727 C C . GLU A 1 87 ? -20.966 -1.020 8.382 1.00 73.62 87 GLU A C 1
ATOM 729 O O . GLU A 1 87 ? -21.315 -0.490 9.439 1.00 73.62 87 GLU A O 1
ATOM 734 N N . ASP A 1 88 ? -19.894 -1.814 8.316 1.00 76.75 88 ASP A N 1
ATOM 735 C CA . ASP A 1 88 ? -19.119 -2.238 9.484 1.00 76.75 88 ASP A CA 1
ATOM 736 C C . ASP A 1 88 ? -18.242 -1.113 10.066 1.00 76.75 88 ASP A C 1
ATOM 738 O O . ASP A 1 88 ? -17.637 -1.286 11.122 1.00 76.75 88 ASP A O 1
ATOM 742 N N . LYS A 1 89 ? -18.196 0.078 9.447 1.00 71.06 89 LYS A N 1
ATOM 743 C CA . LYS A 1 89 ? -17.509 1.263 10.005 1.00 71.06 89 LYS A CA 1
ATOM 744 C C . LYS A 1 89 ? -17.978 1.625 11.409 1.00 71.06 89 LYS A C 1
ATOM 746 O O . LYS A 1 89 ? -17.206 2.158 12.201 1.00 71.06 89 LYS A O 1
ATOM 751 N N . GLN A 1 90 ? -19.240 1.335 11.722 1.00 75.19 90 GLN A N 1
ATOM 752 C CA . GLN A 1 90 ? -19.817 1.597 13.040 1.00 75.19 90 GLN A CA 1
ATOM 753 C C . GLN A 1 90 ? -19.321 0.617 14.113 1.00 75.19 90 GLN A C 1
ATOM 755 O O . GLN A 1 90 ? -19.631 0.813 15.287 1.00 75.19 90 GLN A O 1
ATOM 760 N N . HIS A 1 91 ? -18.524 -0.398 13.746 1.00 80.50 91 HIS A N 1
ATOM 761 C CA . HIS A 1 91 ? -17.893 -1.321 14.688 1.00 80.50 91 HIS A CA 1
ATOM 762 C C . HIS A 1 91 ? -17.176 -0.582 15.811 1.00 80.50 91 HIS A C 1
ATOM 764 O O . HIS A 1 91 ? -17.353 -0.943 16.970 1.00 80.50 91 HIS A O 1
ATOM 770 N N . ALA A 1 92 ? -16.413 0.464 15.478 1.00 74.00 92 ALA A N 1
ATOM 771 C CA . ALA A 1 92 ? -15.640 1.180 16.479 1.00 74.00 92 ALA A CA 1
ATOM 772 C C . ALA A 1 92 ? -16.546 1.778 17.563 1.00 74.00 92 ALA A C 1
ATOM 774 O O . ALA A 1 92 ? -16.344 1.526 18.740 1.00 74.00 92 ALA A O 1
ATOM 775 N N . THR A 1 93 ? -17.630 2.451 17.178 1.00 72.62 93 THR A N 1
ATOM 776 C CA . THR A 1 93 ? -18.599 3.009 18.134 1.00 72.62 93 THR A CA 1
ATOM 777 C C . THR A 1 93 ? -19.412 1.932 18.863 1.00 72.62 93 THR A C 1
ATOM 779 O O . THR A 1 93 ? -19.811 2.123 20.009 1.00 72.62 93 THR A O 1
ATOM 782 N N . ALA A 1 94 ? -19.684 0.800 18.210 1.00 77.88 94 ALA A N 1
ATOM 783 C CA . ALA A 1 94 ? -20.462 -0.290 18.794 1.00 77.88 94 ALA A CA 1
ATOM 784 C C . ALA A 1 94 ? -19.660 -1.135 19.800 1.00 77.88 94 ALA A C 1
ATOM 786 O O . ALA A 1 94 ? -20.239 -1.648 20.756 1.00 77.88 94 ALA A O 1
ATOM 787 N N . VAL A 1 95 ? -18.353 -1.302 19.578 1.00 73.31 95 VAL A N 1
ATOM 788 C CA . VAL A 1 95 ? -17.487 -2.236 20.318 1.00 73.31 95 VAL A CA 1
ATOM 789 C C . VAL A 1 95 ? -16.463 -1.509 21.191 1.00 73.31 95 VAL A C 1
ATOM 791 O O . VAL A 1 95 ? -16.213 -1.938 22.314 1.00 73.31 95 VAL A O 1
ATOM 794 N N . HIS A 1 96 ? -15.908 -0.392 20.726 1.00 71.00 96 HIS A N 1
ATOM 795 C CA . HIS A 1 96 ? -15.012 0.479 21.492 1.00 71.00 96 HIS A CA 1
ATOM 796 C C . HI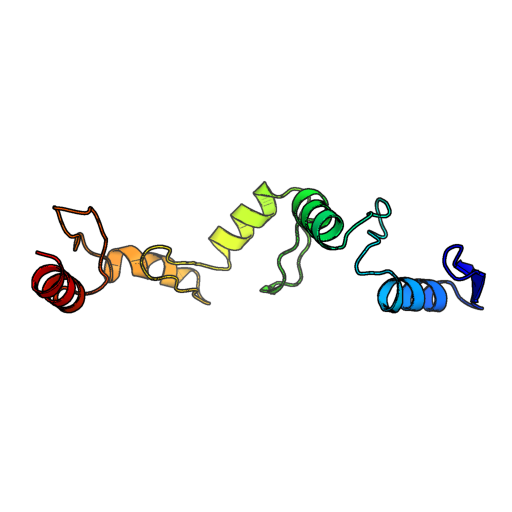S A 1 96 ? -15.817 1.642 22.080 1.00 71.00 96 HIS A C 1
ATOM 798 O O . HIS A 1 96 ? -15.675 2.799 21.699 1.00 71.00 96 HIS A O 1
ATOM 804 N N . GLN A 1 97 ? -16.703 1.323 23.024 1.00 67.94 97 GLN A N 1
ATOM 805 C CA . GLN A 1 97 ? -17.168 2.335 23.980 1.00 67.94 97 GLN A CA 1
ATOM 806 C C . GLN A 1 97 ? -15.976 2.790 24.838 1.00 67.94 97 GLN A C 1
ATOM 808 O O . GLN A 1 97 ? -15.002 2.045 24.894 1.00 67.94 97 GLN A O 1
ATOM 813 N N . ASP A 1 98 ? -16.045 3.967 25.483 1.00 71.00 98 ASP A N 1
ATOM 814 C CA . ASP A 1 98 ? -14.975 4.657 26.246 1.00 71.00 98 ASP A CA 1
ATOM 815 C C . ASP A 1 98 ? -14.315 3.827 27.378 1.00 71.00 98 ASP A C 1
ATOM 817 O O . ASP A 1 98 ? -14.319 4.181 28.558 1.00 71.00 98 ASP A O 1
ATOM 821 N N . ILE A 1 99 ? -13.711 2.699 27.033 1.00 76.88 99 ILE A N 1
ATOM 822 C CA . ILE A 1 99 ? -13.066 1.745 27.916 1.00 76.88 99 ILE A CA 1
ATOM 823 C C . ILE A 1 99 ? -11.575 1.965 27.715 1.00 76.88 99 ILE A C 1
ATOM 825 O O . ILE A 1 99 ? -10.924 1.306 26.907 1.00 76.88 99 ILE A O 1
ATOM 829 N N . HIS A 1 100 ? -11.029 2.927 28.447 1.00 75.69 100 HIS A N 1
ATOM 830 C CA . HIS A 1 100 ? -9.603 3.225 28.433 1.00 75.69 100 HIS A CA 1
ATOM 831 C C . HIS A 1 100 ? -9.032 3.182 29.851 1.00 75.69 100 HIS A C 1
ATOM 833 O O . HIS A 1 100 ? -9.735 3.425 30.834 1.00 75.69 100 HIS A O 1
ATOM 839 N N . CYS A 1 101 ? -7.753 2.838 29.972 1.00 79.00 101 CYS A N 1
ATOM 840 C CA . CYS A 1 101 ? -7.010 3.004 31.216 1.00 79.00 101 CYS A CA 1
ATOM 841 C C . CYS A 1 101 ? -6.697 4.491 31.404 1.00 79.00 101 CYS A C 1
ATOM 843 O O . CYS A 1 101 ? -6.075 5.094 30.534 1.00 79.00 101 CYS A O 1
ATOM 845 N N . VAL A 1 102 ? -7.109 5.073 32.531 1.00 80.88 102 VAL A N 1
ATOM 846 C CA . VAL A 1 102 ? -6.922 6.506 32.823 1.00 80.88 102 VAL A CA 1
ATOM 847 C C . VAL A 1 102 ? -5.447 6.845 33.069 1.00 80.88 102 VAL A C 1
ATOM 849 O O . VAL A 1 102 ? -5.008 7.949 32.766 1.00 80.88 102 VAL A O 1
ATOM 852 N N . ASP A 1 103 ? -4.661 5.885 33.563 1.00 81.94 103 ASP A N 1
ATOM 853 C CA . ASP A 1 103 ? -3.259 6.110 33.924 1.00 81.94 103 ASP A CA 1
ATOM 854 C C . ASP A 1 103 ? -2.317 6.109 32.709 1.00 81.94 103 ASP A C 1
ATOM 856 O O . ASP A 1 103 ? -1.285 6.779 32.721 1.00 81.94 103 ASP A O 1
ATOM 860 N N . CYS A 1 104 ? -2.661 5.380 31.639 1.00 85.06 104 CYS A N 1
ATOM 861 C CA . CYS A 1 104 ? -1.831 5.281 30.432 1.00 85.06 104 CYS A CA 1
ATOM 862 C C . CYS A 1 104 ? -2.551 5.637 29.120 1.00 85.06 104 CYS A C 1
ATOM 864 O O . CYS A 1 104 ? -1.955 5.515 28.049 1.00 85.06 104 CYS A O 1
ATOM 866 N N . ASN A 1 105 ? -3.816 6.070 29.187 1.00 73.56 105 ASN A N 1
ATOM 867 C CA . ASN A 1 105 ? -4.694 6.385 28.050 1.00 73.56 105 ASN A CA 1
ATOM 868 C C . ASN A 1 105 ? -4.746 5.293 26.969 1.00 73.56 105 ASN A C 1
ATOM 870 O O . ASN A 1 105 ? -4.951 5.568 25.785 1.00 73.56 105 ASN A O 1
ATOM 874 N N . ARG A 1 106 ? -4.555 4.034 27.372 1.00 75.56 106 ARG A N 1
ATOM 875 C CA . ARG A 1 106 ? -4.676 2.884 26.478 1.00 75.56 106 ARG A CA 1
ATOM 876 C C . ARG A 1 106 ? -6.141 2.499 26.334 1.00 75.56 106 ARG A C 1
ATOM 878 O O . ARG A 1 106 ? -6.815 2.311 27.341 1.00 75.56 106 ARG A O 1
ATOM 885 N N . TRP A 1 107 ? -6.595 2.332 25.099 1.00 74.50 107 TRP A N 1
ATOM 886 C CA . TRP A 1 107 ? -7.959 1.926 24.763 1.00 74.50 107 TRP A CA 1
ATOM 887 C C . TRP A 1 107 ? -8.109 0.404 24.752 1.00 74.50 107 TRP A C 1
ATOM 889 O O . TRP A 1 107 ? -7.157 -0.329 24.465 1.00 74.50 107 TRP A O 1
ATOM 899 N N . PHE A 1 108 ? -9.311 -0.072 25.073 1.00 73.12 108 PHE A N 1
ATOM 900 C CA . PHE A 1 108 ? -9.661 -1.486 25.113 1.00 73.12 108 PHE A CA 1
ATOM 901 C C . PHE A 1 108 ? -10.989 -1.740 24.409 1.00 73.12 108 PHE A C 1
ATOM 903 O O . PHE A 1 108 ? -11.918 -0.942 24.454 1.00 73.12 108 PHE A O 1
ATOM 910 N N . CYS A 1 109 ? -11.093 -2.914 23.795 1.00 69.25 109 CYS A N 1
ATOM 911 C CA . CYS A 1 109 ? -12.299 -3.374 23.116 1.00 69.25 109 CYS A CA 1
ATOM 912 C C . CYS A 1 109 ? -13.288 -4.110 24.021 1.00 69.25 109 CYS A C 1
ATOM 914 O O . CYS A 1 109 ? -14.401 -4.387 23.586 1.00 69.25 109 CYS A O 1
ATOM 916 N N . HIS A 1 110 ? -12.884 -4.465 25.244 1.00 71.56 110 HIS A N 1
ATOM 917 C CA . HIS A 1 110 ? -13.724 -5.121 26.242 1.00 71.56 110 HIS A CA 1
ATOM 918 C C . HIS A 1 110 ? -13.305 -4.706 27.662 1.00 71.56 110 HIS A C 1
ATOM 920 O O . HIS A 1 110 ? -12.104 -4.538 27.913 1.00 71.56 110 HIS A O 1
ATOM 926 N N . PRO A 1 111 ? -14.256 -4.622 28.613 1.00 77.44 111 PRO A N 1
ATOM 927 C CA . PRO A 1 111 ? -13.964 -4.339 30.018 1.00 77.44 111 PRO A CA 1
ATOM 928 C C . PRO A 1 111 ? -13.000 -5.352 30.636 1.00 77.44 111 PRO A C 1
ATOM 930 O O . PRO A 1 111 ? -12.131 -4.960 31.407 1.00 77.44 111 PRO A O 1
ATOM 933 N N . ASP A 1 112 ? -13.096 -6.631 30.256 1.00 81.50 112 ASP A N 1
ATOM 934 C CA . ASP A 1 112 ? -12.186 -7.679 30.732 1.00 81.50 112 ASP A CA 1
ATOM 935 C C . ASP A 1 112 ? -10.736 -7.415 30.314 1.00 81.50 112 ASP A C 1
ATOM 937 O O . ASP A 1 112 ? -9.818 -7.590 31.111 1.00 81.50 112 ASP A O 1
ATOM 941 N N . GLY A 1 113 ? -10.521 -6.933 29.084 1.00 80.62 113 GLY A N 1
ATOM 942 C CA . GLY A 1 113 ? -9.192 -6.571 28.588 1.00 80.62 113 GLY A CA 1
ATOM 943 C C . GLY A 1 113 ? -8.587 -5.398 29.361 1.00 80.62 113 GLY A C 1
ATOM 944 O O . GLY A 1 113 ? -7.404 -5.434 29.702 1.00 80.62 113 GLY A O 1
ATOM 945 N N . LYS A 1 114 ? -9.409 -4.396 29.705 1.00 83.69 114 LYS A N 1
ATOM 946 C CA . LYS A 1 114 ? -9.002 -3.304 30.598 1.00 83.69 114 LYS A CA 1
ATOM 947 C C . LYS A 1 114 ? -8.721 -3.822 32.008 1.00 83.69 114 LYS A C 1
ATOM 949 O O . LYS A 1 114 ? -7.681 -3.505 32.561 1.00 83.69 114 LYS A O 1
ATOM 954 N N . GLY A 1 115 ? -9.599 -4.651 32.569 1.00 82.44 115 GLY A N 1
ATOM 955 C CA . GLY A 1 115 ? -9.443 -5.196 33.919 1.00 82.44 115 GLY A CA 1
ATOM 956 C C . GLY A 1 115 ? -8.184 -6.051 34.074 1.00 82.44 115 GLY A C 1
ATOM 957 O O . GLY A 1 115 ? -7.481 -5.934 35.073 1.00 82.44 115 GLY A O 1
ATOM 958 N N . GLN A 1 116 ? -7.849 -6.861 33.067 1.00 84.38 116 GLN A N 1
ATOM 959 C CA . GLN A 1 116 ? -6.589 -7.607 33.023 1.00 84.38 116 GLN A CA 1
ATOM 960 C C . GLN A 1 116 ? -5.375 -6.685 32.899 1.00 84.38 116 GLN A C 1
ATOM 962 O O . GLN A 1 116 ? -4.357 -6.926 33.542 1.00 84.38 116 GLN A O 1
ATOM 967 N N . HIS A 1 117 ? -5.464 -5.642 32.070 1.00 84.44 117 HIS A N 1
ATOM 968 C CA . HIS A 1 117 ? -4.400 -4.653 31.953 1.00 84.44 117 HIS A CA 1
ATOM 969 C C . HIS A 1 117 ? -4.166 -3.923 33.272 1.00 84.44 117 HIS A C 1
ATOM 971 O O . HIS A 1 117 ? -3.021 -3.869 33.713 1.00 84.44 117 HIS A O 1
ATOM 977 N N . ASP A 1 118 ? -5.234 -3.423 33.894 1.00 84.06 118 ASP A N 1
ATOM 978 C CA . ASP A 1 118 ? -5.175 -2.743 35.179 1.00 84.06 118 ASP A CA 1
ATOM 979 C C . ASP A 1 118 ? -4.538 -3.680 36.204 1.00 84.06 118 ASP A C 1
ATOM 981 O O . ASP A 1 118 ? -3.481 -3.354 36.705 1.00 84.06 118 ASP A O 1
ATOM 985 N N . ALA A 1 119 ? -5.042 -4.906 36.384 1.00 83.44 119 ALA A N 1
ATOM 986 C CA . ALA A 1 119 ? -4.511 -5.856 37.369 1.00 83.44 119 ALA A CA 1
ATOM 987 C C . ALA A 1 119 ? -3.031 -6.259 37.182 1.00 83.44 119 ALA A C 1
ATOM 989 O O . ALA A 1 119 ? -2.414 -6.790 38.106 1.00 83.44 119 ALA A O 1
ATOM 990 N N . VAL A 1 120 ? -2.468 -6.090 35.981 1.00 84.38 120 VAL A N 1
ATOM 991 C CA . VAL A 1 120 ? -1.069 -6.439 35.673 1.00 84.38 120 VAL A CA 1
ATOM 992 C C . VAL A 1 120 ? -0.156 -5.210 35.670 1.00 84.38 120 VAL A C 1
ATOM 994 O O . VAL A 1 120 ? 1.053 -5.348 35.876 1.00 84.38 120 VAL A O 1
ATOM 997 N N . LYS A 1 121 ? -0.687 -4.019 35.375 1.00 79.62 121 LYS A N 1
ATOM 998 C CA . LYS A 1 121 ? 0.090 -2.785 35.183 1.00 79.62 121 LYS A CA 1
ATOM 999 C C . LYS A 1 121 ? -0.118 -1.740 36.285 1.00 79.62 121 LYS A C 1
ATOM 1001 O O . LYS A 1 121 ? 0.735 -0.857 36.381 1.00 79.62 121 LYS A O 1
ATOM 1006 N N . HIS A 1 122 ? -1.167 -1.864 37.100 1.00 73.62 122 HIS A N 1
ATOM 1007 C CA . HIS A 1 122 ? -1.607 -0.929 38.142 1.00 73.62 122 HIS A CA 1
ATOM 1008 C C . HIS A 1 122 ? -2.114 -1.674 39.391 1.00 73.62 122 HIS A C 1
ATOM 1010 O O . HIS A 1 122 ? -2.006 -1.084 40.487 1.00 73.62 122 HIS A O 1
#

Secondary structure (DSSP, 8-state):
-EETTTTEE-SSHHHHHHHHHHHTTTTB-TTS-B-SSHHHHHHHHHHHS-EETTTTEE-SSHHHHHHHHHHHS-EETTTTEE-SSGGGGGHHHHH--S-B-TTT--B-SSHHHHHHHHHHH-

Sequence (122 aa):
YYCHECNRSFRYPEDREKHDAAVHGDVHCFDCNRFRYPEDKDKHDAAVHPYCCDCNRGFRNPEDKDQHDAAVHPYCYDCDRGFRLPEDKQHATAVHQDIHCVDCNRWFCHPDGKGQHDAVKH

pLDDT: mean 82.71, std 6.39, range [67.94, 94.62]